Protein AF-A0A0B7IMP8-F1 (afdb_monomer)

Radius of gyration: 19.54 Å; Cα contacts (8 Å, |Δi|>4): 20; chains: 1; bounding box: 46×27×45 Å

Foldseek 3Di:
DDLVCCCPPVVDSCCVVCVVVVVVPDDPVNVVVVCVVQVDPVNDDDDDDDDDDPDD

Sequence (56 aa):
MSLADYYTFYKDTNLINKSVEIYRSITREDIQRAAREYLNPNQRLDLDYLPESTKK

InterPro domains:
  IPR011249 Metalloenzyme, LuxS/M16 peptidase-like [SSF63411] (2-46)

Organism: NCBI:txid28188

Structure (mmCIF, N/CA/C/O backbone):
data_AF-A0A0B7IMP8-F1
#
_entry.id   AF-A0A0B7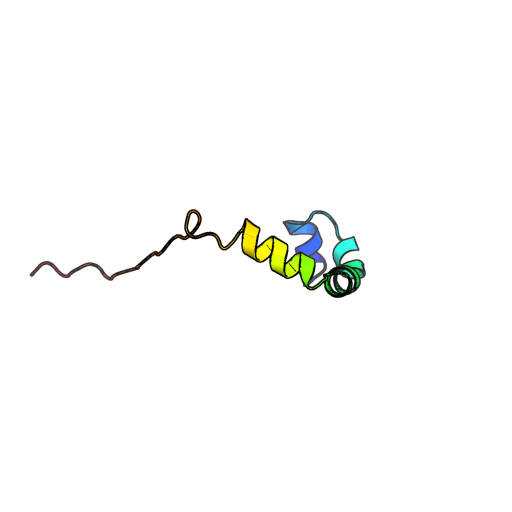IMP8-F1
#
loop_
_atom_site.group_PDB
_atom_site.id
_atom_site.type_symbol
_atom_site.label_atom_id
_atom_site.label_alt_id
_atom_site.label_comp_id
_atom_site.label_asym_id
_atom_site.label_entity_id
_atom_site.label_seq_id
_atom_site.pdbx_PDB_ins_code
_atom_site.Cartn_x
_atom_site.Cartn_y
_atom_site.Cartn_z
_atom_site.occupancy
_atom_site.B_iso_or_equiv
_atom_site.auth_seq_id
_atom_site.auth_comp_id
_atom_site.auth_asym_id
_atom_site.auth_atom_id
_atom_site.pdbx_PDB_model_num
ATOM 1 N N . MET A 1 1 ? -4.740 3.810 -14.996 1.00 65.06 1 MET A N 1
ATOM 2 C CA . MET A 1 1 ? -4.042 5.067 -14.652 1.00 65.06 1 MET A CA 1
ATOM 3 C C . MET A 1 1 ? -3.954 5.912 -15.908 1.00 65.06 1 MET A C 1
ATOM 5 O O . MET A 1 1 ? -3.602 5.366 -16.949 1.00 65.06 1 MET A O 1
ATOM 9 N N . SER A 1 2 ? -4.342 7.184 -15.835 1.00 78.50 2 SER A N 1
ATOM 10 C CA . SER A 1 2 ? -4.309 8.135 -16.954 1.00 78.50 2 SER A CA 1
ATOM 11 C C . SER A 1 2 ? -3.112 9.088 -16.849 1.00 78.50 2 SER A C 1
ATOM 13 O O . SER A 1 2 ? -2.503 9.231 -15.789 1.00 78.50 2 SER A O 1
ATOM 15 N N . LEU A 1 3 ? -2.783 9.782 -17.942 1.00 76.50 3 LEU A N 1
ATOM 16 C CA . LEU A 1 3 ? -1.733 10.809 -17.956 1.00 76.50 3 LEU A CA 1
ATOM 17 C C . LEU A 1 3 ? -2.021 11.956 -16.965 1.00 76.50 3 LEU A C 1
ATOM 19 O O . LEU A 1 3 ? -1.102 12.483 -16.337 1.00 76.50 3 LEU A O 1
ATOM 23 N N . ALA A 1 4 ? -3.299 12.311 -16.798 1.00 75.75 4 ALA A N 1
ATOM 24 C CA . ALA A 1 4 ? -3.743 13.358 -15.882 1.00 75.75 4 ALA A CA 1
ATOM 25 C C . ALA A 1 4 ? -3.505 12.985 -14.406 1.00 75.75 4 ALA A C 1
ATOM 27 O O . ALA A 1 4 ? -3.103 13.846 -13.620 1.00 75.75 4 ALA A O 1
ATOM 28 N N . ASP A 1 5 ? -3.668 11.707 -14.044 1.00 75.88 5 ASP A N 1
ATOM 29 C CA . ASP A 1 5 ? -3.416 11.219 -12.679 1.00 75.88 5 ASP A CA 1
ATOM 30 C C . ASP A 1 5 ? -1.930 11.352 -12.315 1.00 75.88 5 ASP A C 1
ATOM 32 O O . ASP A 1 5 ? -1.577 11.851 -11.244 1.00 75.88 5 ASP A O 1
ATOM 36 N N . TYR A 1 6 ? -1.045 10.964 -13.238 1.00 78.38 6 TYR A N 1
ATOM 37 C CA . TYR A 1 6 ? 0.405 11.029 -13.048 1.00 78.38 6 TYR A CA 1
ATOM 38 C C . TYR A 1 6 ? 0.933 12.456 -12.910 1.00 78.38 6 TYR A C 1
ATOM 40 O O . TYR A 1 6 ? 1.729 12.741 -12.016 1.00 78.38 6 TYR A O 1
ATOM 48 N N . TYR A 1 7 ? 0.435 13.377 -13.733 1.00 77.06 7 TYR A N 1
ATOM 49 C CA . TYR A 1 7 ? 0.770 14.793 -13.609 1.00 77.06 7 TYR A CA 1
ATOM 50 C C . TYR A 1 7 ? 0.273 15.396 -12.286 1.00 77.06 7 TYR A C 1
ATOM 52 O O . TYR A 1 7 ? 0.978 16.169 -11.633 1.00 77.06 7 TYR A O 1
ATOM 60 N N . THR A 1 8 ? -0.942 15.042 -11.868 1.00 81.12 8 THR A N 1
ATOM 61 C CA . THR A 1 8 ? -1.587 15.660 -10.705 1.00 81.12 8 THR A CA 1
ATOM 62 C C . THR A 1 8 ? -0.966 15.191 -9.396 1.00 81.12 8 THR A C 1
ATOM 64 O O . THR A 1 8 ? -0.547 16.032 -8.596 1.00 81.12 8 THR A O 1
ATOM 67 N N . PHE A 1 9 ? -0.864 13.875 -9.202 1.00 82.44 9 PHE A N 1
ATOM 68 C CA . PHE A 1 9 ? -0.484 13.276 -7.920 1.00 82.44 9 PHE A CA 1
ATOM 69 C C . PHE A 1 9 ? 1.004 12.954 -7.811 1.00 82.44 9 PHE A C 1
ATOM 71 O O . PHE A 1 9 ? 1.567 13.058 -6.727 1.00 82.44 9 PHE A O 1
ATOM 78 N N . TYR A 1 10 ? 1.648 12.602 -8.925 1.00 80.56 10 TYR A N 1
ATOM 79 C CA . TYR A 1 10 ? 3.034 12.128 -8.922 1.00 80.56 10 TYR A CA 1
ATOM 80 C C . TYR A 1 10 ? 4.016 13.130 -9.538 1.00 80.56 10 TYR A C 1
ATOM 82 O O . TYR A 1 10 ? 5.222 12.925 -9.449 1.00 80.56 10 TYR A O 1
ATOM 90 N N . LYS A 1 11 ? 3.509 14.216 -10.146 1.00 82.50 11 LYS A N 1
ATOM 91 C CA . LYS A 1 11 ? 4.289 15.284 -10.803 1.00 82.50 11 LYS A CA 1
ATOM 92 C C . LYS A 1 11 ? 5.277 14.779 -11.866 1.00 82.50 11 LYS A C 1
ATOM 94 O O . LYS A 1 11 ? 6.153 15.526 -12.287 1.00 82.50 11 LYS A O 1
ATOM 99 N N . ASP A 1 12 ? 5.091 13.551 -12.344 1.00 81.00 12 ASP A N 1
ATOM 100 C CA . ASP A 1 12 ? 5.912 12.911 -13.366 1.00 81.00 12 ASP A CA 1
ATOM 101 C C . ASP A 1 12 ? 5.007 12.150 -14.336 1.00 81.00 12 ASP A C 1
ATOM 103 O O . ASP A 1 12 ? 4.488 11.072 -14.044 1.00 81.00 12 ASP A O 1
ATOM 107 N N . THR A 1 13 ? 4.815 12.730 -15.518 1.00 76.75 13 THR A N 1
ATOM 108 C CA . THR A 1 13 ? 4.004 12.155 -16.594 1.00 76.75 13 THR A CA 1
ATOM 109 C C . THR A 1 13 ? 4.644 10.931 -17.237 1.00 76.75 13 THR A C 1
ATOM 111 O O . THR A 1 13 ? 3.935 10.126 -17.835 1.00 76.75 13 THR A O 1
ATOM 114 N N . ASN A 1 14 ? 5.961 10.752 -17.109 1.00 81.62 14 ASN A N 1
ATOM 115 C CA . ASN A 1 14 ? 6.680 9.640 -17.721 1.00 81.62 14 ASN A CA 1
ATOM 116 C C . ASN A 1 14 ? 6.465 8.317 -16.971 1.00 81.62 14 ASN A C 1
ATOM 118 O O . ASN A 1 14 ? 6.725 7.241 -17.512 1.00 81.62 14 ASN A O 1
ATOM 122 N N . LEU A 1 15 ? 5.940 8.373 -15.745 1.00 78.38 15 LEU A N 1
ATOM 123 C CA . LEU A 1 15 ? 5.590 7.182 -14.976 1.00 78.38 15 LEU A CA 1
ATOM 124 C C . LEU A 1 15 ? 4.572 6.291 -15.695 1.00 78.38 15 LEU A C 1
ATOM 126 O O . LEU A 1 15 ? 4.632 5.077 -15.521 1.00 78.38 15 LEU A O 1
ATOM 130 N N . ILE A 1 16 ? 3.700 6.834 -16.555 1.00 77.81 16 ILE A N 1
ATOM 131 C CA . ILE A 1 16 ? 2.763 6.009 -17.335 1.00 77.81 16 ILE A CA 1
ATOM 132 C C . ILE A 1 16 ? 3.498 4.991 -18.214 1.00 77.81 16 ILE A C 1
ATOM 134 O O . ILE A 1 16 ? 3.113 3.823 -18.250 1.00 77.81 16 ILE A O 1
ATOM 138 N N . ASN A 1 17 ? 4.610 5.405 -18.826 1.00 81.62 17 ASN A N 1
ATOM 139 C CA . ASN A 1 17 ? 5.416 4.569 -19.715 1.00 81.62 17 ASN A CA 1
ATOM 140 C C . ASN A 1 17 ? 6.253 3.540 -18.943 1.00 81.62 17 ASN A C 1
ATOM 142 O O . ASN A 1 17 ? 6.573 2.484 -19.479 1.00 81.62 17 ASN A O 1
ATOM 146 N N . LYS A 1 18 ? 6.596 3.837 -17.683 1.00 84.75 18 LYS A N 1
ATOM 147 C CA . LYS A 1 18 ? 7.457 2.999 -16.829 1.00 84.75 18 LYS A CA 1
ATOM 148 C C . LYS A 1 18 ? 6.684 2.124 -15.842 1.00 84.75 18 LYS A C 1
ATOM 150 O O . LYS A 1 18 ? 7.246 1.198 -15.271 1.00 84.75 18 LYS A O 1
ATOM 155 N N . SER A 1 19 ? 5.396 2.389 -15.642 1.00 81.12 19 SER A N 1
ATOM 156 C CA . SER A 1 19 ? 4.556 1.719 -14.641 1.00 81.12 19 SER A CA 1
ATOM 157 C C . SER A 1 19 ? 4.576 0.195 -14.767 1.00 81.12 19 SER A C 1
ATOM 159 O O . SER A 1 19 ? 4.791 -0.506 -13.783 1.00 81.12 19 SER A O 1
ATOM 161 N N . VAL A 1 20 ? 4.434 -0.322 -15.990 1.00 85.00 20 VAL A N 1
ATOM 162 C CA . VAL A 1 20 ? 4.455 -1.763 -16.278 1.00 85.00 20 VAL A CA 1
ATOM 163 C C . VAL A 1 20 ? 5.810 -2.391 -15.942 1.00 85.00 20 VAL A C 1
ATOM 165 O O . VAL A 1 20 ? 5.852 -3.504 -15.422 1.00 85.00 20 VAL A O 1
ATOM 168 N N . GLU A 1 21 ? 6.909 -1.691 -16.219 1.00 88.94 21 GLU A N 1
ATOM 169 C CA . GLU A 1 21 ? 8.262 -2.145 -15.885 1.00 88.94 21 GLU A CA 1
ATOM 170 C C . GLU A 1 21 ? 8.459 -2.206 -14.367 1.00 88.94 21 GLU A C 1
ATOM 172 O O . GLU A 1 21 ? 8.897 -3.233 -13.855 1.00 88.94 21 GLU A O 1
ATOM 177 N N . ILE A 1 22 ? 8.030 -1.164 -13.648 1.00 87.12 22 ILE A N 1
ATOM 178 C CA . ILE A 1 22 ? 8.099 -1.088 -12.182 1.00 87.12 22 ILE A CA 1
ATOM 179 C C . ILE A 1 22 ? 7.324 -2.243 -11.540 1.00 87.12 22 ILE A C 1
ATOM 181 O O . ILE A 1 22 ? 7.839 -2.901 -10.644 1.00 87.12 22 ILE A O 1
ATOM 185 N N . TYR A 1 23 ? 6.105 -2.547 -12.002 1.00 85.25 23 TYR A N 1
ATOM 186 C CA . TYR A 1 23 ? 5.349 -3.682 -11.457 1.00 85.25 23 TYR A CA 1
ATOM 187 C C . TYR A 1 23 ? 6.046 -5.023 -11.700 1.00 85.25 23 TYR A C 1
ATOM 189 O O . TYR A 1 23 ? 6.004 -5.902 -10.843 1.00 85.25 23 TYR A O 1
ATOM 197 N N . ARG A 1 24 ? 6.695 -5.188 -12.858 1.00 89.94 24 ARG A N 1
ATOM 198 C CA . ARG A 1 24 ? 7.422 -6.416 -13.208 1.00 89.94 24 ARG A CA 1
ATOM 199 C C . ARG A 1 24 ?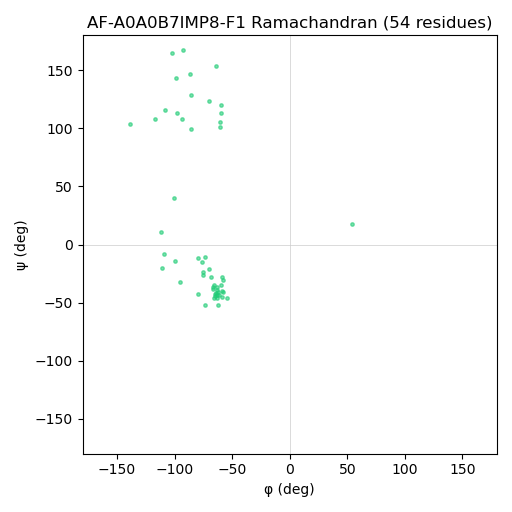 8.755 -6.554 -12.480 1.00 89.94 24 ARG A C 1
ATOM 201 O O . ARG A 1 24 ? 9.229 -7.676 -12.344 1.00 89.94 24 ARG A O 1
ATOM 208 N N . SER A 1 25 ? 9.351 -5.454 -12.023 1.00 95.50 25 SER A N 1
ATOM 209 C CA . SER A 1 25 ? 10.600 -5.484 -11.259 1.00 95.50 25 SER A CA 1
ATOM 210 C C . SER A 1 25 ? 10.405 -5.849 -9.785 1.00 95.50 25 SER A C 1
ATOM 212 O O . SER A 1 25 ? 11.392 -6.087 -9.098 1.00 95.50 25 SER A O 1
ATOM 214 N N . ILE A 1 26 ? 9.164 -5.875 -9.282 1.00 94.50 26 ILE A N 1
ATOM 215 C CA . ILE A 1 26 ? 8.875 -6.204 -7.879 1.00 94.50 26 ILE A CA 1
ATOM 216 C C . ILE A 1 26 ? 9.149 -7.688 -7.622 1.00 94.50 26 ILE A C 1
ATOM 218 O O . ILE A 1 26 ? 8.560 -8.567 -8.255 1.00 94.50 26 ILE A O 1
ATOM 222 N N . THR A 1 27 ? 10.010 -7.963 -6.644 1.00 97.31 27 THR A N 1
ATOM 223 C CA . THR A 1 27 ? 10.353 -9.324 -6.214 1.00 97.31 27 THR A CA 1
ATOM 224 C C . THR A 1 27 ? 9.468 -9.807 -5.061 1.00 97.31 27 THR A C 1
ATOM 226 O O . THR A 1 27 ? 8.747 -9.035 -4.421 1.00 97.31 27 THR A O 1
ATOM 2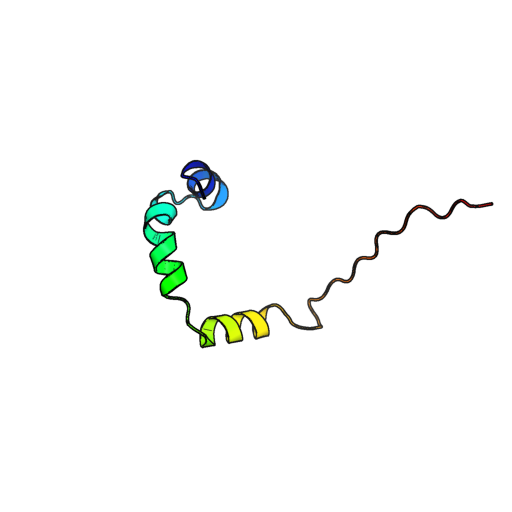29 N N . ARG A 1 28 ? 9.516 -11.111 -4.758 1.00 96.50 28 ARG A N 1
ATOM 230 C CA . ARG A 1 28 ? 8.774 -11.683 -3.617 1.00 96.50 28 ARG A CA 1
ATOM 231 C C . ARG A 1 28 ? 9.301 -11.145 -2.289 1.00 96.50 28 ARG A C 1
ATOM 233 O O . ARG A 1 28 ? 8.531 -10.922 -1.357 1.00 96.50 28 ARG A O 1
ATOM 240 N N . GLU A 1 29 ? 10.600 -10.908 -2.227 1.00 97.38 29 GLU A N 1
ATOM 241 C CA . GLU A 1 29 ? 11.323 -10.368 -1.086 1.00 97.38 29 GLU A CA 1
ATOM 242 C C . GLU A 1 29 ? 10.905 -8.918 -0.818 1.00 97.38 29 GLU A C 1
ATOM 244 O O . GLU A 1 29 ? 10.723 -8.538 0.338 1.00 97.38 29 GLU A O 1
ATOM 249 N N . ASP A 1 30 ? 10.667 -8.127 -1.871 1.00 96.44 30 ASP A N 1
ATOM 250 C CA . ASP A 1 30 ? 10.126 -6.769 -1.744 1.00 96.44 30 ASP A CA 1
ATOM 251 C C . ASP A 1 30 ? 8.722 -6.770 -1.136 1.00 96.44 30 ASP A C 1
ATOM 253 O O . ASP A 1 30 ? 8.442 -5.976 -0.235 1.00 96.44 30 ASP A O 1
ATOM 257 N N . ILE A 1 31 ? 7.858 -7.694 -1.573 1.00 95.56 31 ILE A N 1
ATOM 258 C CA . ILE A 1 31 ? 6.507 -7.858 -1.017 1.00 95.56 31 ILE A CA 1
ATOM 259 C C . ILE A 1 31 ? 6.592 -8.256 0.460 1.00 95.56 31 ILE A C 1
ATOM 261 O O . ILE A 1 31 ? 5.909 -7.671 1.303 1.00 95.56 31 ILE A O 1
ATOM 265 N N . GLN A 1 32 ? 7.454 -9.221 0.795 1.00 96.50 32 GLN A N 1
ATOM 266 C CA . GLN A 1 32 ? 7.642 -9.653 2.178 1.00 96.50 32 GLN A CA 1
ATOM 267 C C . GLN A 1 32 ? 8.177 -8.518 3.059 1.00 96.50 32 GLN A C 1
ATOM 269 O O . GLN A 1 32 ? 7.723 -8.362 4.193 1.00 96.50 32 GLN A O 1
ATOM 274 N N . ARG A 1 33 ? 9.118 -7.717 2.547 1.00 97.06 33 ARG A N 1
ATOM 275 C CA . ARG A 1 33 ? 9.658 -6.549 3.247 1.00 97.06 33 ARG A CA 1
ATOM 276 C C . ARG A 1 33 ? 8.563 -5.520 3.506 1.00 97.06 33 ARG A C 1
ATOM 278 O O . ARG A 1 33 ? 8.361 -5.153 4.653 1.00 97.06 33 ARG A O 1
ATOM 285 N N . ALA A 1 34 ? 7.804 -5.122 2.485 1.00 95.25 34 ALA A N 1
ATOM 286 C CA . ALA A 1 34 ? 6.715 -4.157 2.644 1.00 95.25 34 ALA A CA 1
ATOM 287 C C . ALA A 1 34 ? 5.667 -4.621 3.672 1.00 95.25 34 ALA A C 1
ATOM 289 O O . ALA A 1 34 ? 5.230 -3.830 4.505 1.00 95.25 34 ALA A O 1
ATOM 290 N N . ALA A 1 35 ? 5.310 -5.909 3.671 1.00 93.69 35 ALA A N 1
ATOM 291 C CA . ALA A 1 35 ? 4.396 -6.465 4.667 1.00 93.69 35 ALA A CA 1
ATOM 292 C C . ALA A 1 35 ? 4.948 -6.337 6.098 1.00 93.69 35 ALA A C 1
ATOM 294 O O . ALA A 1 35 ? 4.220 -5.932 6.998 1.00 93.69 35 ALA A O 1
ATOM 295 N N . ARG A 1 36 ? 6.237 -6.635 6.307 1.00 92.50 36 ARG A N 1
ATOM 296 C CA . ARG A 1 36 ? 6.892 -6.489 7.617 1.00 92.50 36 ARG A CA 1
ATOM 297 C C . ARG A 1 36 ? 7.044 -5.040 8.066 1.00 92.50 36 ARG A C 1
ATOM 299 O O . ARG A 1 36 ? 7.106 -4.804 9.261 1.00 92.50 36 ARG A O 1
ATOM 306 N N . GLU A 1 37 ? 7.137 -4.088 7.145 1.00 93.56 37 GLU A N 1
ATOM 307 C CA . GLU A 1 37 ? 7.271 -2.669 7.489 1.00 93.56 37 GLU A CA 1
ATOM 308 C C . GLU A 1 37 ? 5.924 -2.037 7.863 1.00 93.56 37 GLU A C 1
ATOM 310 O O . GLU A 1 37 ? 5.854 -1.289 8.835 1.00 93.56 37 GLU A O 1
ATOM 315 N N . TYR A 1 38 ? 4.858 -2.348 7.115 1.00 92.19 38 TYR A N 1
ATOM 316 C CA . TYR A 1 38 ? 3.595 -1.601 7.189 1.00 92.19 38 TYR A CA 1
ATOM 317 C C . TYR A 1 38 ? 2.417 -2.363 7.805 1.00 92.19 38 TYR A C 1
ATOM 319 O O . TYR A 1 38 ? 1.450 -1.737 8.230 1.00 92.19 38 TYR A O 1
ATOM 327 N N . LEU A 1 39 ? 2.451 -3.699 7.851 1.00 90.44 39 LEU A N 1
ATOM 328 C CA . LEU A 1 39 ? 1.357 -4.514 8.40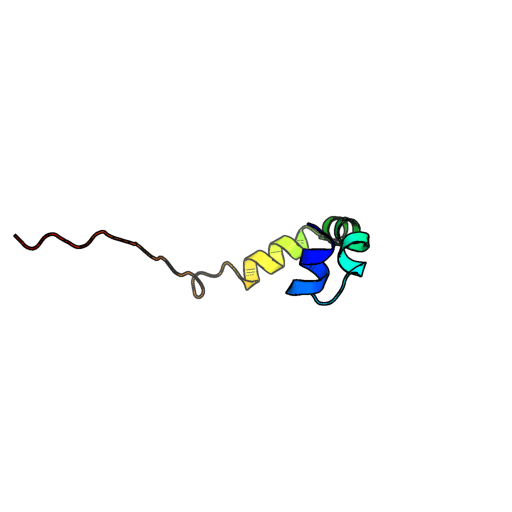1 1.00 90.44 39 LEU A CA 1
ATOM 329 C C . LEU A 1 39 ? 1.667 -4.982 9.827 1.00 90.44 39 LEU A C 1
ATOM 331 O O . LEU A 1 39 ? 1.390 -6.123 10.200 1.00 90.44 39 LEU A O 1
ATOM 335 N N . ASN A 1 40 ? 2.255 -4.093 10.629 1.00 90.31 40 ASN A N 1
ATOM 336 C CA . ASN A 1 40 ? 2.601 -4.388 12.011 1.00 90.31 40 ASN A CA 1
ATOM 337 C C . ASN A 1 40 ? 1.424 -4.119 12.965 1.00 90.31 40 ASN A C 1
ATOM 339 O O . ASN A 1 40 ? 0.673 -3.161 12.769 1.00 90.31 40 ASN A O 1
ATOM 343 N N . PRO A 1 41 ? 1.273 -4.904 14.052 1.00 85.69 41 PRO A N 1
ATOM 344 C CA . PRO A 1 41 ? 0.171 -4.732 15.004 1.00 85.69 41 PRO A CA 1
ATOM 345 C C . PRO A 1 41 ? 0.113 -3.340 15.647 1.00 85.69 41 PRO A C 1
ATOM 347 O O . PRO A 1 41 ? -0.962 -2.854 15.978 1.00 85.69 41 PRO A O 1
ATOM 350 N N . ASN A 1 42 ? 1.265 -2.690 15.810 1.00 86.62 42 ASN A N 1
ATOM 351 C CA . ASN A 1 42 ? 1.392 -1.352 16.391 1.00 86.62 42 ASN A CA 1
ATOM 352 C C . ASN A 1 42 ? 0.928 -0.216 15.457 1.00 86.62 42 ASN A C 1
ATOM 354 O O . ASN A 1 42 ? 0.813 0.917 15.912 1.00 86.62 42 ASN A O 1
ATOM 358 N N . GLN A 1 43 ? 0.677 -0.499 14.176 1.00 86.00 43 GLN A N 1
ATOM 359 C CA . GLN A 1 43 ? 0.222 0.464 13.164 1.00 86.00 43 GLN A CA 1
ATOM 360 C C . GLN A 1 43 ? -1.218 0.185 12.701 1.00 86.00 43 GLN A C 1
ATOM 362 O O . GLN A 1 43 ? -1.688 0.766 11.723 1.00 86.00 43 GLN A O 1
ATOM 367 N N . ARG A 1 44 ? -1.932 -0.710 13.394 1.00 88.75 44 ARG A N 1
ATOM 368 C CA . ARG A 1 44 ? -3.305 -1.093 13.066 1.00 88.75 44 ARG A CA 1
ATOM 369 C C . ARG A 1 44 ? -4.313 -0.135 13.707 1.00 88.75 44 ARG A C 1
ATOM 371 O O 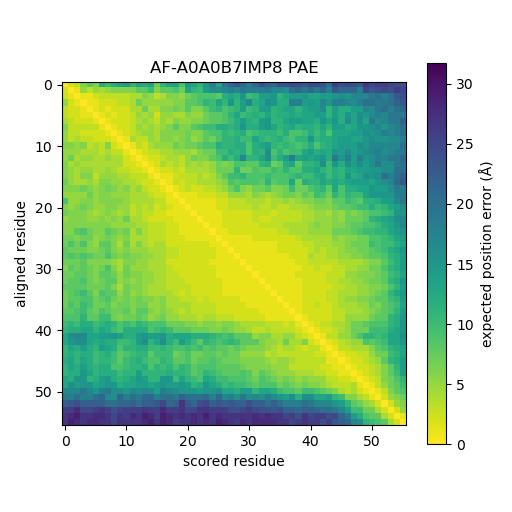. ARG A 1 44 ? -4.290 0.073 14.916 1.00 88.75 44 ARG A O 1
ATOM 378 N N . LEU A 1 45 ? -5.229 0.394 12.895 1.00 88.25 45 LEU A N 1
ATOM 379 C CA . LEU A 1 45 ? -6.421 1.118 13.340 1.00 88.25 45 LEU A CA 1
ATOM 380 C C . LEU A 1 45 ? -7.650 0.245 13.077 1.00 88.25 45 LEU A C 1
ATOM 382 O O . LEU A 1 45 ? -7.978 -0.014 11.921 1.00 88.25 45 LEU A O 1
ATOM 386 N N . ASP A 1 46 ? -8.330 -0.168 14.143 1.00 88.44 46 ASP A N 1
ATOM 387 C CA . ASP A 1 46 ? -9.656 -0.781 14.060 1.00 88.44 46 ASP A CA 1
ATOM 388 C C . ASP A 1 46 ? -10.701 0.307 14.351 1.00 88.44 46 ASP A C 1
ATOM 390 O O . ASP A 1 46 ? -10.733 0.871 15.446 1.00 88.44 46 ASP A O 1
ATOM 394 N N . LEU A 1 47 ? -11.505 0.656 13.341 1.00 89.25 47 LEU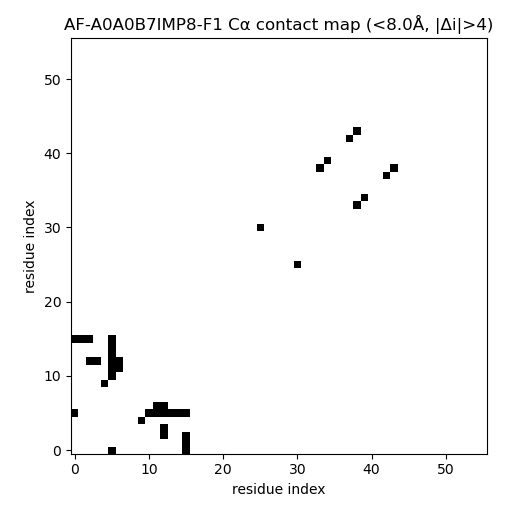 A N 1
ATOM 395 C CA . LEU A 1 47 ? -12.531 1.696 13.427 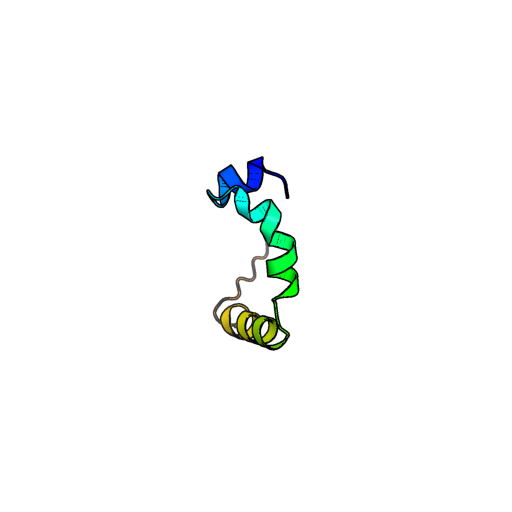1.00 89.25 47 LEU A CA 1
ATOM 396 C C . LEU A 1 47 ? -13.915 1.082 13.223 1.00 89.25 47 LEU A C 1
ATOM 398 O O . LEU A 1 47 ? -14.301 0.769 12.097 1.00 89.25 47 LEU A O 1
ATOM 402 N N . ASP A 1 48 ? -14.679 1.001 14.307 1.00 89.25 48 ASP A N 1
ATOM 403 C CA . ASP A 1 48 ? -16.079 0.593 14.266 1.00 89.25 48 ASP A CA 1
ATOM 404 C C . ASP A 1 48 ? -16.978 1.831 14.175 1.00 89.25 48 ASP A C 1
ATOM 406 O O . ASP A 1 48 ? -17.139 2.588 15.136 1.00 89.25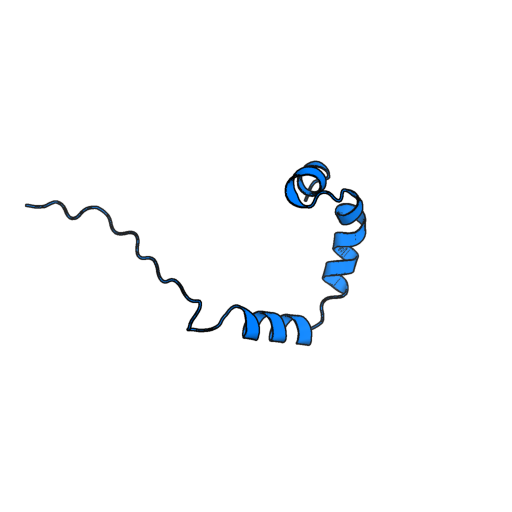 48 ASP A O 1
ATOM 410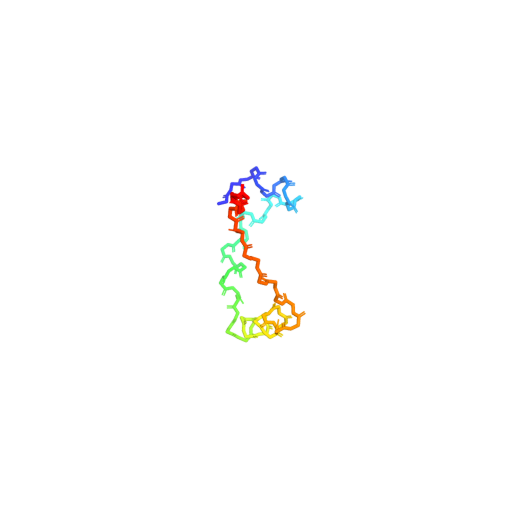 N N . TYR A 1 49 ? -17.575 2.056 13.003 1.00 87.69 49 TYR A N 1
ATOM 411 C CA . TYR A 1 49 ? -18.573 3.107 12.817 1.00 87.69 49 TYR A CA 1
ATOM 412 C C . TYR A 1 49 ? -19.959 2.578 13.195 1.00 87.69 49 TYR A C 1
ATOM 414 O O . TYR A 1 49 ? -20.605 1.873 12.417 1.00 87.69 49 TYR A O 1
ATOM 422 N N . LEU A 1 50 ? -20.406 2.906 14.408 1.00 89.19 50 LEU A N 1
ATOM 423 C CA . LEU A 1 50 ? -21.724 2.526 14.910 1.00 89.19 50 LEU A CA 1
ATOM 424 C C . LEU A 1 50 ? -22.727 3.680 14.755 1.00 89.19 50 LEU A C 1
ATOM 426 O O . LEU A 1 50 ? -22.358 4.843 14.944 1.00 89.19 50 LEU A O 1
ATOM 430 N N . PRO A 1 51 ? -23.999 3.381 14.428 1.00 86.38 51 PRO A N 1
ATOM 431 C CA . PRO A 1 51 ? -25.051 4.387 14.397 1.00 86.38 51 PRO A CA 1
ATOM 432 C C . PRO A 1 51 ? -25.297 4.954 15.798 1.00 86.38 51 PRO A C 1
ATOM 434 O O . PRO A 1 51 ? -25.074 4.278 16.804 1.00 86.38 51 PRO A O 1
ATOM 437 N N . GLU A 1 52 ? -25.788 6.191 15.864 1.00 79.25 52 GLU A N 1
ATOM 438 C CA . GLU A 1 52 ? -26.097 6.843 17.134 1.00 79.25 52 GLU A CA 1
ATOM 439 C C . GLU A 1 52 ? -27.139 6.020 17.905 1.00 79.25 52 GLU A C 1
ATOM 441 O O . GLU A 1 52 ? -28.244 5.759 17.417 1.00 79.25 52 GLU A O 1
ATOM 446 N N . SER A 1 53 ? -26.772 5.572 19.109 1.00 76.75 53 SER A N 1
ATOM 447 C CA . SER A 1 53 ? -27.681 4.844 19.986 1.00 76.75 53 SER A CA 1
ATOM 448 C C . SER A 1 53 ? -28.871 5.745 20.277 1.00 76.75 53 SER A C 1
ATOM 450 O O . SER A 1 53 ? -28.728 6.776 20.937 1.00 76.75 53 SER A O 1
ATOM 452 N N . THR A 1 54 ? -30.051 5.364 19.794 1.00 63.28 54 THR A N 1
ATOM 453 C CA . THR A 1 54 ? -31.294 6.072 20.089 1.00 63.28 54 THR A CA 1
ATOM 454 C C . THR A 1 54 ? -31.486 6.021 21.603 1.00 63.28 54 THR A C 1
ATOM 456 O O . THR A 1 54 ? -31.842 4.976 22.148 1.00 63.28 54 THR A O 1
ATOM 459 N N . LYS A 1 55 ? -31.173 7.118 22.304 1.00 55.41 55 LYS A N 1
ATOM 460 C CA . LYS A 1 55 ? -31.484 7.259 23.728 1.00 55.41 55 LYS A CA 1
ATOM 461 C C . LYS A 1 55 ? -33.005 7.159 23.852 1.00 55.41 55 LYS A C 1
ATOM 463 O O . LYS A 1 55 ? -33.709 8.066 23.417 1.00 55.41 55 LYS A O 1
ATOM 468 N N . LYS A 1 56 ? -33.484 6.018 24.347 1.00 50.81 56 LYS A N 1
ATOM 469 C CA . LYS A 1 56 ? -34.854 5.861 24.838 1.00 50.81 56 LYS A CA 1
ATOM 470 C C . LYS A 1 56 ? -34.944 6.394 26.256 1.00 50.81 56 LYS A C 1
ATOM 472 O O . LYS A 1 56 ? -33.960 6.195 27.004 1.00 50.81 56 LYS A O 1
#

Secondary structure (DSSP, 8-state):
--HHHIIIIIS-TTHHHHHHHHHHH--HHHHHHHHHHHS-GGG------PPP----

pLDDT: mean 84.62, std 9.81, range [50.81, 97.38]

Solvent-accessible surface area (backbone atoms only — not comparable to full-atom values): 3771 Å² total; per-residue (Å²): 139,56,65,67,53,28,45,70,77,66,72,39,56,66,48,72,79,42,47,68,56,57,64,68,68,62,49,73,64,55,53,53,49,51,45,68,70,65,71,37,81,93,70,65,82,89,81,85,89,72,78,83,77,80,84,125

Mean predicted aligned error: 8.53 Å